Protein AF-A0A938LSV6-F1 (afdb_monomer_lite)

Secondary structure (DSSP, 8-state):
---EEHHHHHHHHTS-HHHHHHHHHTTSSPPPEEETTEEEE-HHHHHHHHHHHHT-----SS--------------

Foldseek 3Di:
DDWAWLVRLCVVLVHDSVLLVVCVVVCLDPAADDDDPTHTDDPVNSVSSSCSSVVPDDPPPDDDPPPDPPPPDDDD

Structure (mmCIF, N/CA/C/O backbone):
data_AF-A0A938LSV6-F1
#
_entry.id   AF-A0A938LSV6-F1
#
loop_
_atom_site.group_PDB
_atom_site.id
_atom_site.type_symbol
_atom_site.label_atom_id
_atom_site.label_alt_id
_atom_site.label_comp_id
_atom_site.label_asym_id
_atom_site.label_entity_id
_atom_site.label_seq_id
_atom_site.pdbx_PDB_ins_code
_atom_site.Cartn_x
_atom_site.Cartn_y
_atom_site.Cartn_z
_atom_site.occupancy
_atom_site.B_iso_or_equiv
_atom_site.auth_seq_id
_atom_site.auth_comp_id
_atom_site.auth_asym_id
_atom_site.auth_atom_id
_atom_site.pdbx_PDB_model_num
ATOM 1 N N . MET A 1 1 ? 14.758 -12.092 -9.427 1.00 57.78 1 MET A N 1
ATOM 2 C CA . MET A 1 1 ? 14.176 -10.985 -8.635 1.00 57.78 1 MET A CA 1
ATOM 3 C C . MET A 1 1 ? 12.679 -10.970 -8.923 1.00 57.78 1 MET A C 1
ATOM 5 O O . MET A 1 1 ? 12.322 -10.857 -10.087 1.00 57.78 1 MET A O 1
ATOM 9 N N . VAL A 1 2 ? 11.813 -11.220 -7.934 1.00 70.62 2 VAL A N 1
ATOM 10 C CA . VAL A 1 2 ? 10.354 -11.268 -8.160 1.00 70.62 2 VAL A CA 1
ATOM 11 C C . VAL A 1 2 ? 9.810 -9.845 -8.072 1.00 70.62 2 VAL A C 1
ATOM 13 O O . VAL A 1 2 ? 9.927 -9.215 -7.024 1.00 70.62 2 VAL A O 1
ATOM 16 N N . LEU A 1 3 ? 9.260 -9.340 -9.175 1.00 76.19 3 LEU A N 1
ATOM 17 C CA . LEU A 1 3 ? 8.650 -8.013 -9.255 1.00 76.19 3 LEU A CA 1
ATOM 18 C C . LEU A 1 3 ? 7.144 -8.161 -9.038 1.00 76.19 3 LEU A C 1
ATOM 20 O O . LEU A 1 3 ? 6.477 -8.863 -9.797 1.00 76.19 3 LEU A O 1
ATOM 24 N N . ILE A 1 4 ? 6.614 -7.531 -7.990 1.00 86.44 4 ILE A N 1
ATOM 25 C CA . ILE A 1 4 ? 5.213 -7.678 -7.588 1.00 86.44 4 ILE A CA 1
ATOM 26 C C . ILE A 1 4 ? 4.480 -6.376 -7.899 1.00 86.44 4 ILE A C 1
ATOM 28 O O . ILE A 1 4 ? 4.838 -5.315 -7.398 1.00 86.44 4 ILE A O 1
ATOM 32 N N . GLY A 1 5 ? 3.438 -6.433 -8.725 1.00 89.69 5 GLY A N 1
ATOM 33 C CA . GLY A 1 5 ? 2.615 -5.251 -8.994 1.00 89.69 5 GLY A CA 1
ATOM 34 C C . GLY A 1 5 ? 1.722 -4.887 -7.803 1.00 89.69 5 GLY A C 1
ATOM 35 O O . GLY A 1 5 ? 1.329 -5.760 -7.027 1.00 89.69 5 GLY A O 1
ATOM 36 N N . THR A 1 6 ? 1.298 -3.623 -7.693 1.00 89.38 6 THR A N 1
ATOM 37 C CA . THR A 1 6 ? 0.449 -3.136 -6.582 1.00 89.38 6 THR A CA 1
ATOM 38 C C . THR A 1 6 ? -0.811 -3.976 -6.333 1.00 89.38 6 THR A C 1
ATOM 40 O O . THR A 1 6 ? -1.195 -4.194 -5.186 1.00 89.38 6 THR A O 1
ATOM 43 N N . LYS A 1 7 ? -1.459 -4.494 -7.387 1.00 90.12 7 LYS A N 1
ATOM 44 C CA . LYS A 1 7 ? -2.643 -5.363 -7.238 1.00 90.12 7 LYS A CA 1
ATOM 45 C C . LYS A 1 7 ? -2.308 -6.688 -6.546 1.00 90.12 7 LYS A C 1
ATOM 47 O O . LYS A 1 7 ? -3.086 -7.153 -5.718 1.00 90.12 7 LYS A O 1
ATOM 52 N N . GLN A 1 8 ? -1.170 -7.296 -6.882 1.00 90.81 8 GLN A N 1
ATOM 53 C CA . GLN A 1 8 ? -0.701 -8.511 -6.214 1.00 90.81 8 GLN A CA 1
ATOM 54 C C . GLN A 1 8 ? -0.214 -8.205 -4.798 1.00 90.81 8 GLN A C 1
ATOM 56 O O . GLN A 1 8 ? -0.558 -8.943 -3.883 1.00 90.81 8 GLN A O 1
ATOM 61 N N . ALA A 1 9 ? 0.495 -7.091 -4.604 1.00 90.25 9 ALA A N 1
ATOM 62 C CA . ALA A 1 9 ? 0.930 -6.629 -3.289 1.00 90.25 9 ALA A CA 1
ATOM 63 C C . ALA A 1 9 ? -0.253 -6.491 -2.322 1.00 90.25 9 ALA A C 1
ATOM 65 O O . ALA A 1 9 ? -0.233 -7.053 -1.232 1.00 90.25 9 ALA A O 1
ATOM 66 N N . ALA A 1 10 ? -1.329 -5.831 -2.755 1.00 91.12 10 ALA A N 1
ATOM 67 C CA . ALA A 1 10 ? -2.544 -5.670 -1.963 1.00 91.12 10 ALA A CA 1
ATOM 68 C C . ALA A 1 10 ? -3.183 -7.019 -1.581 1.00 91.12 10 ALA A C 1
ATOM 70 O O . ALA A 1 10 ? -3.542 -7.216 -0.421 1.00 91.12 10 ALA A O 1
ATOM 71 N N . LYS A 1 11 ? -3.246 -7.977 -2.522 1.00 92.00 11 LYS A N 1
ATOM 72 C CA . LYS A 1 11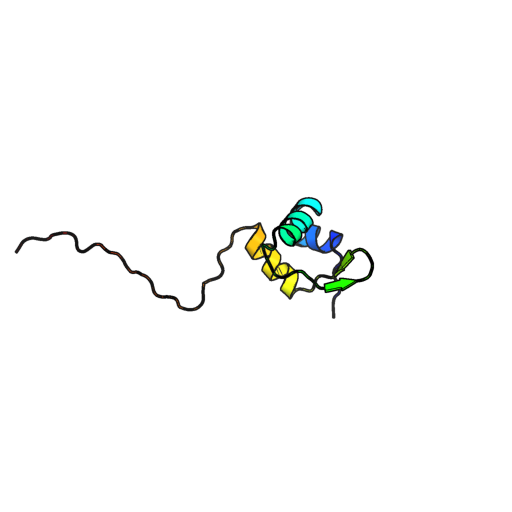 ? -3.732 -9.342 -2.246 1.00 92.00 11 LYS A CA 1
ATOM 73 C C . LYS A 1 11 ? -2.871 -10.068 -1.213 1.00 92.00 11 LYS A C 1
ATOM 75 O O . LYS A 1 11 ? -3.423 -10.664 -0.298 1.00 92.00 11 LYS A O 1
ATOM 80 N N . ILE A 1 12 ? -1.544 -10.000 -1.340 1.00 90.75 12 ILE A N 1
ATOM 81 C CA . ILE A 1 12 ? -0.603 -10.638 -0.402 1.00 90.75 12 ILE A CA 1
ATOM 82 C C . ILE A 1 12 ? -0.742 -10.035 1.000 1.00 90.75 12 ILE A C 1
ATOM 84 O O . ILE A 1 12 ? -0.699 -10.750 1.994 1.00 90.75 12 ILE A O 1
ATOM 88 N N . LEU A 1 13 ? -0.934 -8.719 1.078 1.00 88.69 13 LEU A N 1
ATOM 89 C CA . LEU A 1 13 ? -1.074 -7.988 2.335 1.00 88.69 13 LEU A CA 1
ATOM 90 C C . LEU A 1 13 ? -2.474 -8.094 2.957 1.00 88.69 13 LEU A C 1
ATOM 92 O O . LEU A 1 13 ? -2.667 -7.604 4.069 1.00 88.69 13 LEU A O 1
ATOM 96 N N . GLY A 1 14 ? -3.446 -8.686 2.254 1.00 90.94 14 GLY A N 1
ATOM 97 C CA . GLY A 1 14 ? -4.833 -8.782 2.710 1.00 90.94 14 GLY A CA 1
ATOM 98 C C . GLY A 1 14 ? -5.539 -7.425 2.827 1.00 90.94 14 GLY A C 1
ATOM 99 O O . GLY A 1 14 ? -6.420 -7.266 3.666 1.00 90.94 14 GLY A O 1
ATOM 100 N N . VAL A 1 15 ? -5.147 -6.429 2.024 1.00 90.31 15 VAL A N 1
ATOM 101 C CA . VAL A 1 15 ? -5.726 -5.071 2.047 1.00 90.31 15 VAL A CA 1
ATOM 102 C C . VAL A 1 15 ? -6.247 -4.656 0.673 1.00 90.31 15 VAL A C 1
ATOM 104 O O . VAL A 1 15 ? -5.912 -5.245 -0.352 1.00 90.31 15 VAL A O 1
ATOM 107 N N . THR A 1 16 ? -7.052 -3.595 0.622 1.00 91.19 16 THR A N 1
ATOM 108 C CA . THR A 1 16 ? -7.464 -2.996 -0.654 1.00 91.19 16 THR A CA 1
ATOM 109 C C . THR A 1 16 ? -6.316 -2.208 -1.289 1.00 91.19 16 THR A C 1
ATOM 111 O O . THR A 1 16 ? -5.478 -1.626 -0.597 1.00 91.19 16 THR A O 1
ATOM 114 N N . VAL A 1 17 ? -6.296 -2.136 -2.625 1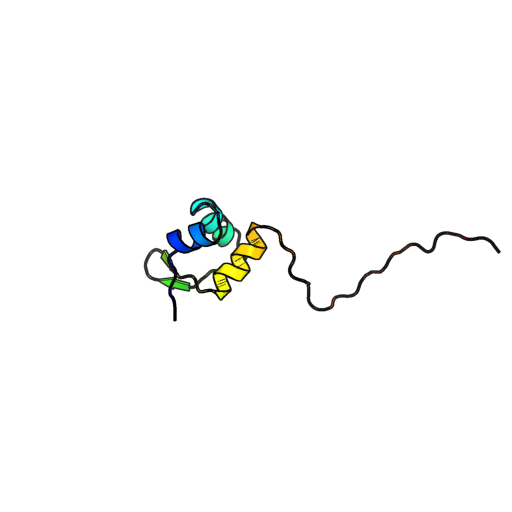.00 90.50 17 VAL A N 1
ATOM 115 C CA . VAL A 1 17 ? -5.310 -1.329 -3.372 1.00 90.50 17 VAL A CA 1
ATOM 116 C C . VAL A 1 17 ? -5.371 0.140 -2.949 1.00 90.50 17 VAL A C 1
ATOM 118 O O . VAL A 1 17 ? -4.328 0.759 -2.772 1.00 90.50 17 VAL A O 1
ATOM 121 N N . SER A 1 18 ? -6.571 0.680 -2.712 1.00 90.19 18 SER A N 1
ATOM 122 C CA . SER A 1 18 ? -6.752 2.056 -2.240 1.00 90.19 18 SER A CA 1
ATOM 123 C C . SER A 1 18 ? -6.136 2.280 -0.860 1.00 90.19 18 SER A C 1
ATOM 125 O O . SER A 1 18 ? -5.440 3.271 -0.674 1.00 90.19 18 SER A O 1
ATOM 127 N N . ARG A 1 19 ? -6.312 1.344 0.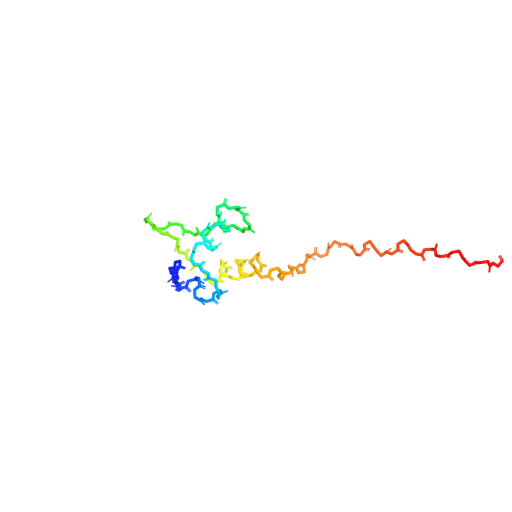088 1.00 88.00 19 ARG A N 1
ATOM 128 C CA . ARG A 1 19 ? -5.680 1.423 1.417 1.00 88.00 19 ARG A CA 1
ATOM 129 C C . ARG A 1 19 ? -4.157 1.353 1.314 1.00 88.00 19 ARG A C 1
ATOM 131 O O . ARG A 1 19 ? -3.465 2.073 2.027 1.00 88.00 19 ARG A O 1
ATOM 138 N N . LEU A 1 20 ? -3.639 0.522 0.408 1.00 88.94 20 LEU A N 1
ATOM 139 C CA . LEU A 1 20 ? -2.205 0.423 0.146 1.00 88.94 20 LEU A CA 1
ATOM 140 C C . LEU A 1 20 ? -1.648 1.721 -0.464 1.00 88.94 20 LEU A C 1
ATOM 142 O O . LEU A 1 20 ? -0.648 2.235 0.023 1.00 88.94 20 LEU A O 1
ATOM 146 N N . HIS A 1 21 ? -2.322 2.292 -1.468 1.00 89.06 21 HIS A N 1
ATOM 147 C CA . HIS A 1 21 ? -1.969 3.594 -2.049 1.00 89.06 21 HIS A CA 1
ATOM 148 C C . HIS A 1 21 ? -2.041 4.726 -1.025 1.00 89.06 21 HIS A C 1
ATOM 150 O O . HIS A 1 21 ? -1.133 5.547 -0.968 1.00 89.06 21 HIS A O 1
ATOM 156 N N . GLN A 1 22 ? -3.079 4.754 -0.192 1.00 88.69 22 GLN A N 1
ATOM 157 C CA . GLN A 1 22 ? -3.215 5.753 0.861 1.00 88.69 22 GLN A CA 1
ATOM 158 C C . GLN A 1 22 ? -2.073 5.648 1.875 1.00 88.69 22 GLN A C 1
ATOM 160 O O . GLN A 1 22 ? -1.571 6.667 2.325 1.00 88.69 22 GLN A O 1
ATOM 165 N N . ALA A 1 23 ? -1.623 4.440 2.219 1.00 86.81 23 ALA A N 1
ATOM 166 C CA . ALA A 1 23 ? -0.504 4.266 3.139 1.00 86.81 23 ALA A CA 1
ATOM 167 C C . ALA A 1 23 ? 0.847 4.693 2.540 1.00 86.81 23 ALA A C 1
ATOM 169 O O . ALA A 1 23 ? 1.682 5.211 3.277 1.00 86.81 23 ALA A O 1
ATOM 170 N N . VAL A 1 24 ? 1.031 4.530 1.224 1.00 88.31 24 VAL A N 1
ATOM 171 C CA . VAL A 1 24 ? 2.178 5.100 0.496 1.00 88.31 24 VAL A CA 1
ATOM 172 C C . VAL A 1 24 ? 2.091 6.628 0.464 1.00 88.31 24 VAL A C 1
ATOM 174 O O . VAL A 1 24 ? 3.084 7.294 0.721 1.00 88.31 24 VAL A O 1
ATOM 177 N N . TRP A 1 25 ? 0.907 7.186 0.190 1.00 85.44 25 TRP A N 1
ATOM 178 C CA . TRP A 1 25 ? 0.681 8.637 0.149 1.00 85.44 25 TRP A CA 1
ATOM 179 C C . TRP A 1 25 ? 0.852 9.310 1.517 1.00 85.44 25 TRP A C 1
ATOM 181 O O . TRP A 1 25 ? 1.383 10.407 1.594 1.00 85.44 25 TRP A O 1
ATOM 191 N N . LEU A 1 26 ? 0.443 8.635 2.595 1.00 87.44 26 LEU A N 1
ATOM 192 C CA . LEU A 1 26 ? 0.662 9.057 3.983 1.00 87.44 26 LEU A CA 1
ATOM 193 C C . LEU A 1 26 ? 2.084 8.760 4.489 1.00 87.44 26 LEU A C 1
ATOM 195 O O . LEU A 1 26 ? 2.329 8.899 5.684 1.00 87.44 26 LEU A O 1
ATOM 199 N N . GLU A 1 27 ? 2.975 8.267 3.625 1.00 86.31 27 GLU A N 1
ATOM 200 C CA . GLU A 1 27 ? 4.381 7.982 3.939 1.00 86.31 27 GLU A CA 1
ATOM 201 C C . GLU A 1 27 ? 4.570 7.080 5.175 1.00 86.31 27 GLU A C 1
ATOM 203 O O . GLU A 1 27 ? 5.561 7.165 5.898 1.00 86.31 27 GLU A O 1
ATOM 208 N N . LYS A 1 28 ? 3.630 6.150 5.413 1.00 83.56 28 LYS A N 1
ATOM 209 C CA . LYS A 1 28 ? 3.690 5.223 6.562 1.00 83.56 28 LYS A CA 1
ATOM 210 C C . LYS A 1 28 ? 4.863 4.239 6.491 1.00 83.56 28 LYS A C 1
ATOM 212 O O . LYS A 1 28 ? 5.174 3.573 7.475 1.00 83.56 28 LYS A O 1
ATOM 217 N N . PHE A 1 29 ? 5.450 4.082 5.312 1.00 85.31 29 PHE A N 1
ATOM 218 C CA . PHE A 1 29 ? 6.610 3.247 5.024 1.00 85.31 29 PHE A CA 1
ATOM 219 C C . PHE A 1 29 ? 7.309 3.790 3.767 1.00 85.31 29 PHE A C 1
ATOM 221 O O . PHE A 1 29 ? 6.672 4.500 2.984 1.00 85.31 29 PHE A O 1
ATOM 228 N N . PRO A 1 30 ? 8.599 3.466 3.546 1.00 84.25 30 PRO A N 1
ATOM 229 C CA . PRO A 1 30 ? 9.323 3.927 2.366 1.00 84.25 30 PRO A CA 1
ATOM 230 C C . PRO A 1 30 ? 8.620 3.479 1.085 1.00 84.25 30 PRO A C 1
ATOM 232 O O . PRO A 1 30 ? 8.245 2.311 0.948 1.00 84.25 30 PRO A O 1
ATOM 235 N N . ALA A 1 31 ? 8.440 4.419 0.158 1.00 83.56 31 ALA A N 1
ATOM 236 C CA . ALA A 1 31 ? 7.732 4.151 -1.080 1.00 83.56 31 ALA A CA 1
ATOM 237 C C . ALA A 1 31 ? 8.485 3.097 -1.916 1.00 83.56 31 ALA A C 1
ATOM 239 O O . ALA A 1 31 ? 9.695 3.226 -2.121 1.00 83.56 31 ALA A O 1
ATOM 240 N N . PRO A 1 32 ? 7.784 2.068 -2.419 1.00 86.56 32 PRO A N 1
ATOM 241 C CA . PRO A 1 32 ? 8.374 1.077 -3.311 1.00 86.56 32 PRO A CA 1
ATOM 242 C C . PRO A 1 32 ? 8.779 1.710 -4.649 1.00 86.56 32 PRO A C 1
ATOM 244 O O . PRO A 1 32 ? 8.311 2.794 -5.020 1.00 86.56 32 PRO A O 1
ATOM 247 N N . ALA A 1 33 ? 9.617 1.006 -5.411 1.00 87.12 33 ALA A N 1
ATOM 248 C CA . ALA A 1 33 ? 10.081 1.476 -6.711 1.00 87.12 33 ALA A CA 1
ATOM 249 C C . ALA A 1 33 ? 8.901 1.765 -7.652 1.00 87.12 33 ALA A C 1
ATOM 251 O O . ALA A 1 33 ? 7.950 0.990 -7.746 1.00 87.12 33 ALA A O 1
ATOM 252 N N . LYS A 1 34 ? 8.952 2.880 -8.380 1.00 85.38 34 LYS A N 1
ATOM 253 C CA . LYS A 1 34 ? 7.928 3.238 -9.367 1.00 85.38 34 LYS A CA 1
ATOM 254 C C . LYS A 1 34 ? 8.403 2.834 -10.760 1.00 85.38 34 LYS A C 1
ATOM 256 O O . LYS A 1 34 ? 9.488 3.232 -11.172 1.00 85.38 34 LYS A O 1
ATOM 261 N N . MET A 1 35 ? 7.592 2.073 -11.491 1.00 80.69 35 MET A N 1
ATOM 262 C CA . MET A 1 35 ? 7.850 1.731 -12.891 1.00 80.69 35 MET A CA 1
ATOM 263 C C . MET A 1 35 ? 6.673 2.196 -13.743 1.00 80.69 35 MET A C 1
ATOM 265 O O . MET A 1 35 ? 5.537 1.761 -13.539 1.00 80.69 35 MET A O 1
ATOM 269 N N . ASN A 1 36 ? 6.948 3.088 -14.697 1.00 76.56 36 ASN A N 1
ATOM 270 C CA . ASN A 1 36 ? 5.946 3.730 -15.549 1.00 76.56 36 ASN A CA 1
ATOM 271 C C . ASN A 1 36 ? 4.779 4.324 -14.728 1.00 76.56 36 ASN A C 1
ATOM 273 O O . ASN A 1 36 ? 4.928 5.354 -14.069 1.00 76.56 36 ASN A O 1
ATOM 277 N N . SER A 1 37 ? 3.623 3.655 -14.752 1.00 71.44 37 SER A N 1
ATOM 278 C CA . SER A 1 37 ? 2.350 4.084 -14.165 1.00 71.44 37 SER A CA 1
ATOM 279 C C . SER A 1 37 ? 1.985 3.384 -12.849 1.00 71.44 37 SER A C 1
ATOM 281 O O . SER A 1 37 ? 0.901 3.626 -12.317 1.00 71.44 37 SER A O 1
ATOM 283 N N . GLY A 1 38 ? 2.856 2.531 -12.301 1.00 79.19 38 GLY A N 1
ATOM 284 C CA . GLY A 1 38 ? 2.563 1.755 -11.095 1.00 79.19 38 GLY A CA 1
ATOM 285 C C . GLY A 1 38 ? 3.755 1.580 -10.161 1.00 79.19 38 GLY A C 1
ATOM 286 O O . GLY A 1 38 ? 4.895 1.892 -10.497 1.00 79.19 38 GLY A O 1
ATOM 287 N N . TYR A 1 39 ? 3.472 1.061 -8.968 1.00 87.94 39 TYR A N 1
ATOM 288 C CA . TYR A 1 39 ? 4.499 0.658 -8.017 1.00 87.94 39 TYR A CA 1
ATOM 289 C C . TYR A 1 39 ? 4.877 -0.803 -8.240 1.00 87.94 39 TYR A C 1
ATOM 291 O O . TYR A 1 39 ? 4.012 -1.670 -8.421 1.00 87.94 39 TYR A O 1
ATOM 299 N N . ILE A 1 40 ? 6.176 -1.061 -8.192 1.00 90.00 40 ILE A N 1
ATOM 300 C CA . ILE A 1 40 ? 6.763 -2.386 -8.163 1.00 90.00 40 ILE A CA 1
ATOM 301 C C . ILE A 1 40 ? 7.299 -2.638 -6.768 1.00 90.00 40 ILE A C 1
ATOM 303 O O . ILE A 1 40 ? 8.155 -1.922 -6.258 1.00 90.00 40 ILE A O 1
ATOM 307 N N . TRP A 1 41 ? 6.766 -3.693 -6.179 1.00 90.12 41 TRP A N 1
ATOM 308 C CA . TRP A 1 41 ? 7.017 -4.098 -4.817 1.00 90.12 41 TRP A CA 1
ATOM 309 C C . TRP A 1 41 ? 8.005 -5.250 -4.817 1.00 90.12 41 TRP A C 1
ATOM 311 O O . TRP A 1 41 ? 7.866 -6.221 -5.570 1.00 90.12 41 TRP A O 1
ATOM 321 N N . THR A 1 42 ? 8.987 -5.152 -3.937 1.00 91.50 42 THR A N 1
ATOM 322 C CA . THR A 1 42 ? 9.831 -6.276 -3.555 1.00 91.50 42 THR A CA 1
ATOM 323 C C . THR A 1 42 ? 9.240 -6.985 -2.338 1.00 91.50 42 THR A C 1
ATOM 325 O O . THR A 1 42 ? 8.359 -6.472 -1.645 1.00 91.50 42 THR A O 1
ATOM 328 N N . MET A 1 43 ? 9.759 -8.173 -2.024 1.00 89.38 43 MET A N 1
ATOM 329 C CA . MET A 1 43 ? 9.392 -8.874 -0.789 1.00 89.38 43 MET A CA 1
ATOM 330 C C . MET A 1 43 ? 9.724 -8.058 0.470 1.00 89.38 43 MET A C 1
ATOM 332 O O . MET A 1 43 ? 9.034 -8.187 1.481 1.00 89.38 43 MET A O 1
ATOM 336 N N . GLU A 1 44 ? 10.762 -7.219 0.424 1.00 89.00 44 GLU A N 1
ATOM 337 C CA . GLU A 1 44 ? 11.117 -6.336 1.535 1.00 89.00 44 GLU A CA 1
ATOM 338 C C . GLU A 1 44 ? 10.080 -5.222 1.724 1.00 89.00 44 GLU A C 1
ATOM 340 O O . GLU A 1 44 ? 9.624 -5.001 2.850 1.00 89.00 44 GLU A O 1
ATOM 345 N N . ASP A 1 45 ? 9.630 -4.599 0.632 1.00 89.75 45 ASP A N 1
ATOM 346 C CA . ASP A 1 45 ? 8.582 -3.570 0.671 1.00 89.75 45 ASP A CA 1
ATOM 347 C C . ASP A 1 45 ? 7.280 -4.127 1.246 1.00 89.75 45 ASP A C 1
ATOM 349 O O . ASP A 1 45 ? 6.652 -3.499 2.099 1.00 89.75 45 ASP 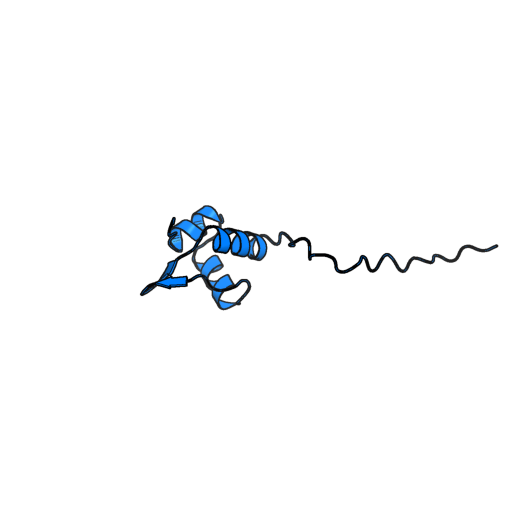A O 1
ATOM 353 N N . LEU A 1 46 ? 6.903 -5.347 0.846 1.00 90.06 46 LEU A N 1
ATOM 354 C CA . LEU A 1 46 ? 5.727 -6.025 1.389 1.00 90.06 46 LEU A CA 1
ATOM 355 C C . LEU A 1 46 ? 5.842 -6.251 2.898 1.00 90.06 46 LEU A C 1
ATOM 357 O O . LEU A 1 46 ? 4.884 -6.002 3.624 1.00 90.06 46 LEU A O 1
ATOM 361 N N . ARG A 1 47 ? 7.007 -6.667 3.410 1.00 89.12 47 ARG A N 1
ATOM 362 C CA . ARG A 1 47 ? 7.202 -6.835 4.863 1.00 89.12 47 ARG A CA 1
ATOM 363 C C . ARG A 1 47 ? 7.056 -5.511 5.614 1.00 89.12 47 ARG A C 1
ATOM 365 O O . ARG A 1 47 ? 6.442 -5.489 6.681 1.00 89.12 47 ARG A O 1
ATOM 372 N N . ARG A 1 48 ? 7.600 -4.416 5.074 1.00 88.06 48 ARG A N 1
ATOM 373 C CA . ARG A 1 48 ? 7.476 -3.071 5.667 1.00 88.06 48 ARG A CA 1
ATOM 374 C C . ARG A 1 48 ? 6.026 -2.593 5.659 1.00 88.06 48 ARG A C 1
ATOM 376 O O . ARG A 1 48 ? 5.515 -2.185 6.701 1.00 88.06 48 ARG A O 1
ATOM 383 N N . ALA A 1 49 ? 5.348 -2.728 4.521 1.00 89.31 49 ALA A N 1
ATOM 384 C CA . ALA A 1 49 ? 3.944 -2.366 4.376 1.00 89.31 49 ALA A CA 1
ATOM 385 C C . ALA A 1 49 ? 3.038 -3.196 5.290 1.00 89.31 49 ALA A C 1
ATOM 387 O O . ALA A 1 49 ? 2.158 -2.637 5.936 1.00 89.31 49 ALA A O 1
ATOM 388 N N . TYR A 1 50 ? 3.282 -4.505 5.410 1.00 89.69 50 TYR A N 1
ATOM 389 C CA . TYR A 1 50 ? 2.539 -5.379 6.318 1.00 89.69 50 TYR A CA 1
ATOM 390 C C . TYR A 1 50 ? 2.605 -4.871 7.763 1.00 89.69 50 TYR A C 1
ATOM 392 O O . TYR A 1 50 ? 1.571 -4.704 8.405 1.00 89.69 50 TYR A O 1
ATOM 400 N N . ARG A 1 51 ? 3.807 -4.542 8.253 1.00 83.50 51 ARG A N 1
ATOM 401 C CA . ARG A 1 51 ? 4.004 -4.009 9.611 1.00 83.50 51 ARG A CA 1
ATOM 402 C C . ARG A 1 51 ? 3.263 -2.688 9.821 1.00 83.50 51 ARG A C 1
ATOM 404 O O . ARG A 1 51 ? 2.525 -2.550 10.791 1.00 83.50 51 ARG A O 1
ATOM 411 N N . ALA A 1 52 ? 3.406 -1.755 8.882 1.00 85.25 52 ALA A N 1
ATOM 412 C CA . ALA A 1 52 ? 2.779 -0.437 8.962 1.00 85.25 52 ALA A CA 1
ATOM 413 C C . ALA A 1 52 ? 1.241 -0.477 8.860 1.00 85.25 52 ALA A C 1
ATOM 415 O O . ALA A 1 52 ? 0.555 0.373 9.429 1.00 85.25 52 ALA A O 1
ATOM 416 N N . LEU A 1 53 ? 0.685 -1.442 8.121 1.00 85.44 53 LEU A N 1
ATOM 417 C CA . LEU A 1 53 ? -0.757 -1.552 7.870 1.00 85.44 53 LEU A CA 1
ATOM 418 C C . LEU A 1 53 ? -1.511 -2.342 8.938 1.00 85.44 53 LEU A C 1
ATOM 420 O O . LEU A 1 53 ? -2.672 -2.021 9.203 1.00 85.44 53 LEU A O 1
ATOM 424 N N . HIS A 1 54 ? -0.865 -3.358 9.510 1.00 83.44 54 HIS A N 1
ATOM 425 C CA . HIS A 1 54 ? -1.448 -4.256 10.512 1.00 83.44 54 HIS A CA 1
ATOM 426 C C . HIS A 1 54 ? -1.024 -3.912 11.943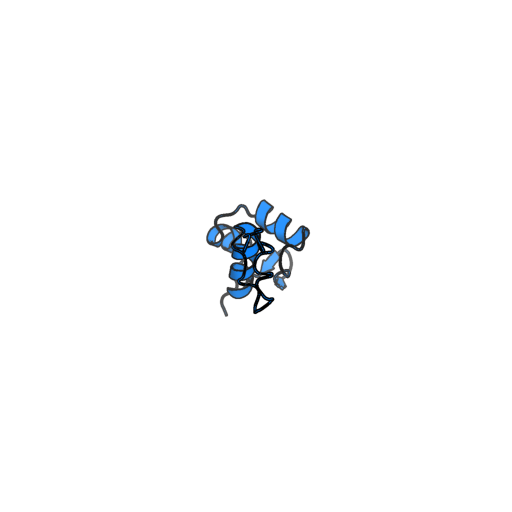 1.00 83.44 54 HIS A C 1
ATOM 428 O O . HIS A 1 54 ? -1.443 -4.580 12.880 1.00 83.44 54 HIS A O 1
ATOM 434 N N . GLY A 1 55 ? -0.218 -2.860 12.126 1.00 68.38 55 GLY A N 1
ATOM 435 C CA . GLY A 1 55 ? 0.142 -2.352 13.449 1.00 68.38 55 GLY A CA 1
ATOM 436 C C . GLY A 1 55 ? 1.013 -3.309 14.257 1.00 68.38 55 GLY A C 1
ATOM 437 O O . GLY A 1 55 ? 1.014 -3.224 15.478 1.00 68.38 55 GLY A O 1
ATOM 438 N N . VAL A 1 56 ? 1.748 -4.214 13.599 1.00 56.62 56 VAL A N 1
ATOM 439 C CA . VAL A 1 56 ? 2.762 -5.028 14.277 1.00 56.62 56 VAL A CA 1
ATOM 440 C C . VAL A 1 56 ? 3.936 -4.096 14.579 1.00 56.62 56 VAL A C 1
ATOM 442 O O . VAL A 1 56 ? 4.622 -3.696 13.626 1.00 56.62 56 VAL A O 1
ATOM 445 N N . PRO A 1 57 ? 4.180 -3.711 15.848 1.00 47.03 57 PRO A N 1
ATOM 446 C CA . PRO A 1 57 ? 5.341 -2.902 16.169 1.00 47.03 57 PRO A CA 1
ATOM 447 C C . PRO A 1 57 ? 6.580 -3.678 15.722 1.00 47.03 57 PRO A C 1
ATOM 449 O O . PRO A 1 57 ? 6.719 -4.872 15.998 1.00 47.03 57 PRO A O 1
ATOM 452 N N . MET A 1 58 ? 7.487 -3.023 14.993 1.00 43.47 58 MET A N 1
ATOM 453 C CA . MET A 1 58 ? 8.848 -3.549 14.957 1.00 43.47 58 MET A CA 1
ATOM 454 C C . MET A 1 58 ? 9.316 -3.627 16.414 1.00 43.47 58 MET A C 1
ATOM 456 O O . MET A 1 58 ? 9.036 -2.680 17.154 1.00 43.47 58 MET A O 1
ATOM 460 N N . PRO A 1 59 ? 10.030 -4.682 16.845 1.00 45.97 59 PRO A N 1
ATOM 461 C CA . PRO A 1 59 ? 10.906 -4.497 17.985 1.00 45.97 59 PRO A CA 1
ATOM 462 C C . PRO A 1 59 ? 11.828 -3.350 17.576 1.00 45.97 59 PRO A C 1
ATOM 464 O O . PRO A 1 59 ? 12.649 -3.496 16.666 1.00 45.97 59 PRO A O 1
ATOM 467 N N . ALA A 1 60 ? 11.590 -2.168 18.144 1.00 50.78 60 ALA A N 1
ATOM 468 C CA . ALA A 1 60 ? 12.553 -1.094 18.092 1.00 50.78 60 ALA A CA 1
ATOM 469 C C . ALA A 1 60 ? 13.847 -1.725 18.601 1.00 50.78 60 ALA A C 1
ATOM 471 O O . ALA A 1 60 ? 13.868 -2.271 19.705 1.00 50.78 60 ALA A O 1
ATOM 472 N N . GLY A 1 61 ? 14.882 -1.777 17.762 1.00 46.06 61 GLY A N 1
ATOM 473 C CA . GLY A 1 61 ? 16.198 -2.158 18.246 1.00 46.06 61 GLY A CA 1
ATOM 474 C C . GLY A 1 61 ? 16.494 -1.304 19.475 1.00 46.06 61 GLY A C 1
ATOM 475 O O . GLY A 1 61 ? 16.395 -0.086 19.384 1.00 46.06 61 GLY A O 1
ATOM 476 N N . SER A 1 62 ? 16.753 -1.967 20.603 1.00 51.69 62 SER A N 1
ATOM 477 C CA . SER A 1 62 ? 17.353 -1.437 21.828 1.00 51.69 62 SER A CA 1
ATOM 478 C C . SER A 1 62 ? 17.214 0.074 22.038 1.00 51.69 62 SER A C 1
ATOM 480 O O . SER A 1 62 ? 18.144 0.838 21.800 1.00 51.69 62 SER A O 1
ATOM 482 N N . GLY A 1 63 ? 16.062 0.494 22.542 1.00 46.19 63 GLY A N 1
ATOM 483 C CA . GLY A 1 63 ? 15.905 1.739 23.283 1.00 46.19 63 GLY A CA 1
ATOM 484 C C . GLY A 1 63 ? 15.205 1.356 24.573 1.00 46.19 63 GLY A C 1
ATOM 485 O O . GLY A 1 63 ? 14.072 0.895 24.516 1.00 46.19 63 GLY A O 1
ATOM 486 N N . SER A 1 64 ? 15.953 1.411 25.668 1.00 51.88 64 SER A N 1
ATOM 487 C CA . SER A 1 64 ? 15.705 0.832 26.987 1.00 51.88 64 SER A CA 1
ATOM 488 C C . SER A 1 64 ? 14.243 0.791 27.435 1.00 51.88 64 SER A C 1
ATOM 490 O O . SER A 1 64 ? 13.493 1.729 27.151 1.00 51.88 64 SER A O 1
ATOM 492 N N . PRO A 1 65 ? 13.849 -0.222 28.234 1.00 47.66 65 PRO A N 1
ATOM 493 C CA . PRO A 1 65 ? 12.685 -0.044 29.072 1.00 47.66 65 PRO A CA 1
ATOM 494 C C . PRO A 1 65 ? 13.009 1.179 29.927 1.00 47.66 65 PRO A C 1
ATOM 496 O O . PRO A 1 65 ? 13.922 1.160 30.753 1.00 47.66 65 PRO A O 1
ATOM 499 N N . LEU A 1 66 ? 12.284 2.270 29.712 1.00 48.94 66 LEU A N 1
ATOM 500 C CA . LEU A 1 66 ? 11.962 3.152 30.814 1.00 48.94 66 LEU A CA 1
ATOM 501 C C . L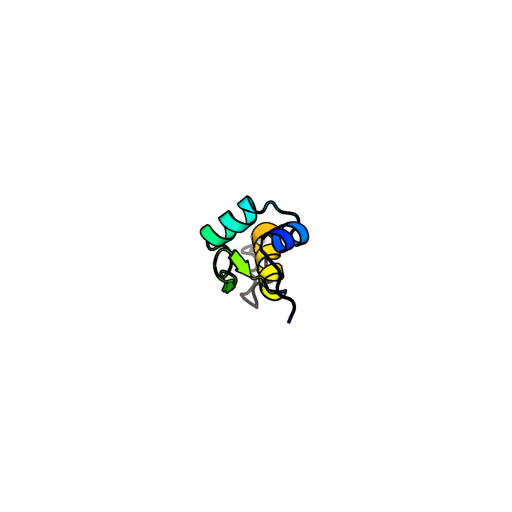EU A 1 66 ? 11.088 2.283 31.726 1.00 48.94 66 LEU A C 1
ATOM 503 O O . LEU A 1 66 ? 9.859 2.296 31.659 1.00 48.94 66 LEU A O 1
ATOM 507 N N . ASP A 1 67 ? 11.769 1.386 32.433 1.00 50.69 67 ASP A N 1
ATOM 508 C CA . ASP A 1 67 ? 11.241 0.538 33.463 1.00 50.69 67 ASP A CA 1
ATOM 509 C C . ASP A 1 67 ? 10.783 1.526 34.524 1.00 50.69 67 ASP A C 1
ATOM 511 O O . ASP A 1 67 ? 11.564 2.155 35.231 1.00 50.69 67 ASP A O 1
ATOM 515 N N . LEU A 1 68 ? 9.479 1.758 34.490 1.00 54.28 68 LEU A N 1
ATOM 516 C CA . LEU A 1 68 ? 8.709 1.528 35.683 1.00 54.28 68 LEU A CA 1
ATOM 517 C C . LEU A 1 68 ? 9.138 2.437 36.838 1.00 54.28 68 LEU A C 1
ATOM 519 O O . LEU A 1 68 ? 9.711 2.021 37.839 1.00 54.28 68 LEU A O 1
ATOM 523 N N . ALA A 1 69 ? 8.739 3.699 36.705 1.00 46.47 69 ALA A N 1
ATOM 524 C CA . ALA A 1 69 ? 8.446 4.586 37.820 1.00 46.47 69 ALA A CA 1
ATOM 525 C C . ALA A 1 69 ? 7.379 3.961 38.754 1.00 46.47 69 ALA A C 1
ATOM 527 O O . ALA A 1 69 ? 6.231 4.399 38.795 1.00 46.47 69 ALA A O 1
ATOM 528 N N . THR A 1 70 ? 7.754 2.912 39.487 1.00 55.25 70 THR A N 1
ATOM 529 C CA . THR A 1 70 ? 7.006 2.349 40.612 1.00 55.25 70 THR A CA 1
ATOM 530 C C . THR A 1 70 ? 7.942 2.118 41.795 1.00 55.25 70 THR A C 1
ATOM 532 O O . THR A 1 70 ? 7.971 1.056 42.409 1.00 55.25 70 THR A O 1
ATOM 535 N N . GLU A 1 71 ? 8.678 3.153 42.189 1.00 46.84 71 GLU A N 1
ATOM 536 C CA . GLU A 1 71 ? 9.010 3.293 43.607 1.00 46.84 71 GLU A CA 1
ATOM 537 C C . GLU A 1 71 ? 7.695 3.584 44.348 1.00 46.84 71 GLU A C 1
ATOM 539 O O . GLU A 1 71 ? 7.293 4.724 44.572 1.00 46.84 71 GLU A O 1
ATOM 544 N N . ALA A 1 72 ? 6.953 2.511 44.627 1.00 58.16 72 ALA A N 1
ATOM 545 C CA . ALA A 1 72 ? 5.855 2.525 45.572 1.00 58.16 72 ALA A CA 1
ATOM 546 C C . ALA A 1 72 ? 6.437 2.803 46.970 1.00 58.16 72 ALA A C 1
ATOM 548 O O . ALA A 1 72 ? 7.479 2.239 47.314 1.00 58.16 72 ALA A O 1
ATOM 549 N N . PRO A 1 73 ? 5.793 3.647 47.793 1.00 60.84 73 PRO A N 1
ATOM 550 C CA . PRO A 1 73 ? 6.295 3.953 49.120 1.00 60.84 73 PRO A CA 1
ATOM 551 C C . PRO A 1 73 ? 6.106 2.717 50.000 1.00 60.84 73 PRO A C 1
ATOM 553 O O . PRO A 1 73 ? 4.974 2.314 50.271 1.00 60.84 73 PRO A O 1
ATOM 556 N N . VAL A 1 74 ? 7.201 2.117 50.461 1.00 56.28 74 VAL A N 1
ATOM 557 C CA . VAL A 1 74 ? 7.155 1.144 51.554 1.00 56.28 74 VAL A CA 1
ATOM 558 C C . VAL A 1 74 ? 8.033 1.619 52.701 1.00 56.28 74 VAL A C 1
ATOM 560 O O . VAL A 1 74 ? 9.249 1.739 52.614 1.00 56.28 74 VAL A O 1
ATOM 563 N N . LEU A 1 75 ? 7.302 1.946 53.756 1.00 49.88 75 LEU A N 1
ATOM 564 C CA . LEU A 1 75 ? 7.685 2.254 55.118 1.00 49.88 75 LEU A CA 1
ATOM 565 C C . LEU A 1 75 ? 8.675 1.214 55.682 1.00 49.88 75 LEU A C 1
ATOM 567 O O . LEU A 1 75 ? 8.376 0.019 55.649 1.00 49.88 75 LEU A O 1
ATOM 571 N N . ALA A 1 76 ? 9.785 1.680 56.258 1.00 51.06 76 ALA A N 1
ATOM 572 C CA . ALA A 1 76 ? 10.523 1.022 57.339 1.00 51.06 76 ALA A CA 1
ATOM 573 C C . ALA A 1 76 ? 11.270 2.084 58.154 1.00 51.06 76 ALA A C 1
ATOM 575 O O . ALA A 1 76 ? 11.938 2.935 57.523 1.00 51.06 76 ALA A O 1
#

Radius of gyration: 19.16 Å; chains: 1; bounding box: 25×20×73 Å

pLDDT: mean 76.26, std 16.87, range [43.47, 92.0]

Sequence (76 aa):
MVLIGTKQAAKILGVTVSRLHQAVWLEKFPAPAKMNSGYIWTMEDLRRAYRALHGVPMPAGSGSPLDLATEAPVLA